Protein AF-A0A444V482-F1 (afdb_monomer_lite)

Secondary structure (DSSP, 8-state):
-------HHHHHHHHHHHHHHHHHHT-GGG----PSS-HHHHHHHHHHHHHHHHHHHHTSSS-GGG-HHHHHHHHHHHHHHHHHHHHHHHGGGTTTS--------PPPPPPP-------

Sequence (119 aa):
MVVAPVDQRTVDRTCRHLEKLNKLCQNPKLGLRNSPPYLLELVPDSLQHLQLVVEVGKLRREPLWQQEYFCVYLRNLQSKTQQAIRIFKEGKDKITSGVTLQPSCQETPKLPTRVSESS

Organism: Acipenser ruthenus (NCBI:txid7906)

Foldseek 3Di:
DDLAFDDPVLLVLLLVLLVVLLVLLPPVLLVPPPDPPPSNVVSVVVSVVSVVCVVVQVVDPDHPRPPRVSSVVSVVSSVVSVVSSCCSVVCSPPSVPDDPPDDPPPDDDDDDDDDDDDD

InterPro domains:
  IPR003153 Adaptor protein Cbl, N-terminal helical [PF02262] (6-96)
  IPR024159 Adaptor protein Cbl, PTB domain [PS51506] (1-119)
  IPR024162 Adaptor protein Cbl [PTHR23007] (6-96)
  IPR036537 Adaptor protein Cbl, N-terminal domain superfamily [G3DSA:1.20.930.20] (3-106)
  IPR036537 Adaptor protein Cbl, N-terminal domain superfamily [SSF47668] (5-96)

Structure (mmCIF, N/CA/C/O backbone):
data_AF-A0A444V482-F1
#
_entry.id   AF-A0A444V482-F1
#
loop_
_atom_site.group_PDB
_atom_site.id
_atom_site.type_symbol
_atom_site.label_atom_id
_atom_site.label_alt_id
_atom_site.label_comp_id
_atom_site.label_asym_id
_atom_site.label_entity_id
_atom_site.label_seq_id
_atom_site.pdbx_PDB_ins_code
_atom_site.Cartn_x
_atom_site.Cartn_y
_atom_site.Cartn_z
_atom_site.occupancy
_atom_site.B_iso_or_equiv
_atom_site.auth_seq_id
_atom_site.auth_comp_id
_atom_site.auth_asym_id
_atom_site.auth_atom_id
_atom_site.pdbx_PDB_model_num
ATOM 1 N N . MET A 1 1 ? -6.911 0.257 -23.572 1.00 55.62 1 MET A N 1
ATOM 2 C CA . MET A 1 1 ? -6.957 1.062 -22.333 1.00 55.62 1 MET A CA 1
ATOM 3 C C . MET A 1 1 ? -5.514 1.355 -21.957 1.00 55.62 1 MET A C 1
ATOM 5 O O . MET A 1 1 ? -4.798 0.406 -21.702 1.00 55.62 1 MET A O 1
ATOM 9 N N . VAL A 1 2 ? -5.035 2.602 -22.027 1.00 67.25 2 VAL A N 1
ATOM 10 C CA . VAL A 1 2 ? -3.639 2.900 -21.644 1.00 67.25 2 VAL A CA 1
ATOM 11 C C . VAL A 1 2 ? -3.599 3.071 -20.130 1.00 67.25 2 VAL A C 1
ATOM 13 O O . VAL A 1 2 ? -4.068 4.072 -19.589 1.00 67.25 2 VAL A O 1
ATOM 16 N N . VAL A 1 3 ? -3.108 2.058 -19.426 1.00 75.00 3 VAL A N 1
ATOM 17 C CA . VAL A 1 3 ? -2.914 2.119 -17.978 1.00 75.00 3 VAL A CA 1
ATOM 18 C C . VAL A 1 3 ? -1.626 2.899 -17.738 1.00 75.00 3 VAL A C 1
ATOM 20 O O . VAL A 1 3 ? -0.552 2.432 -18.095 1.00 75.00 3 VAL A O 1
ATOM 23 N N . ALA A 1 4 ? -1.717 4.100 -17.155 1.00 81.00 4 ALA A N 1
ATOM 24 C CA . ALA A 1 4 ? -0.506 4.865 -16.848 1.00 81.00 4 ALA A CA 1
ATOM 25 C C . ALA A 1 4 ? 0.444 4.059 -15.922 1.00 81.00 4 ALA A C 1
ATOM 27 O O . ALA A 1 4 ? -0.033 3.201 -15.171 1.00 81.00 4 ALA A O 1
ATOM 28 N N . PRO A 1 5 ? 1.754 4.317 -15.926 1.00 83.44 5 PRO A N 1
ATOM 29 C CA . PRO A 1 5 ? 2.659 3.708 -14.959 1.00 83.44 5 PRO A CA 1
ATOM 30 C C . PRO A 1 5 ? 2.275 4.095 -13.526 1.00 83.44 5 PRO A C 1
ATOM 32 O O . PRO A 1 5 ? 1.593 5.101 -13.292 1.00 83.44 5 PRO A O 1
ATOM 35 N N . VAL A 1 6 ? 2.692 3.289 -12.555 1.00 87.94 6 VAL A N 1
ATOM 36 C CA . VAL A 1 6 ? 2.597 3.633 -11.129 1.00 87.94 6 VAL A CA 1
ATOM 37 C C . VAL A 1 6 ? 3.992 3.798 -10.549 1.00 87.94 6 VAL A C 1
ATOM 39 O O . VAL A 1 6 ? 4.913 3.130 -10.991 1.00 87.94 6 VAL A O 1
ATOM 42 N N . ASP A 1 7 ? 4.135 4.650 -9.537 1.00 87.44 7 ASP A N 1
ATOM 43 C CA . ASP A 1 7 ? 5.427 4.923 -8.903 1.00 87.44 7 ASP A CA 1
ATOM 44 C C . ASP A 1 7 ? 5.481 4.393 -7.467 1.00 87.44 7 ASP A C 1
ATOM 46 O O . ASP A 1 7 ? 4.450 4.172 -6.819 1.00 87.44 7 ASP A O 1
ATOM 50 N N . GLN A 1 8 ? 6.695 4.334 -6.912 1.00 87.31 8 GLN A N 1
ATOM 51 C CA . GLN A 1 8 ? 6.947 4.005 -5.504 1.00 87.31 8 GLN A CA 1
ATOM 52 C C . GLN A 1 8 ? 6.086 4.833 -4.537 1.00 87.31 8 GLN A C 1
ATOM 54 O O . GLN A 1 8 ? 5.542 4.305 -3.571 1.00 87.31 8 GLN A O 1
ATOM 59 N N . ARG A 1 9 ? 5.856 6.116 -4.840 1.00 89.81 9 ARG A N 1
ATOM 60 C CA . ARG A 1 9 ? 5.014 6.999 -4.014 1.00 89.81 9 ARG A CA 1
ATOM 61 C C . ARG A 1 9 ? 3.574 6.492 -3.884 1.00 89.81 9 ARG A C 1
ATOM 63 O O . ARG A 1 9 ? 2.936 6.697 -2.849 1.00 89.81 9 ARG A O 1
ATOM 70 N N . THR A 1 10 ? 3.044 5.854 -4.926 1.00 90.00 10 THR A N 1
ATOM 71 C CA . THR A 1 10 ? 1.692 5.274 -4.936 1.00 90.00 10 THR A CA 1
ATOM 72 C C . THR A 1 10 ? 1.640 4.004 -4.093 1.00 90.00 10 THR A C 1
ATOM 74 O O . THR A 1 10 ? 0.655 3.784 -3.385 1.00 90.00 10 THR A O 1
ATOM 77 N N . VAL A 1 11 ? 2.713 3.209 -4.096 1.00 90.62 11 VAL A N 1
ATOM 78 C CA . VAL A 1 11 ? 2.868 2.051 -3.203 1.00 90.62 11 VAL A CA 1
ATOM 79 C C . VAL A 1 11 ? 2.900 2.499 -1.753 1.00 90.62 11 VAL A C 1
ATOM 81 O O . VAL A 1 11 ? 2.053 2.061 -0.980 1.00 90.62 11 VAL A O 1
ATOM 84 N N . ASP A 1 12 ? 3.773 3.443 -1.402 1.00 91.50 12 ASP A N 1
ATOM 85 C CA . ASP A 1 12 ? 3.895 3.941 -0.027 1.00 91.50 12 ASP A CA 1
ATOM 86 C C . ASP A 1 12 ? 2.559 4.498 0.478 1.00 91.50 12 ASP A C 1
ATOM 88 O O . ASP A 1 12 ? 2.129 4.250 1.607 1.00 91.50 12 ASP A O 1
ATOM 92 N N . ARG A 1 13 ? 1.851 5.229 -0.392 1.00 92.94 13 ARG A N 1
ATOM 93 C CA . ARG A 1 13 ? 0.507 5.727 -0.108 1.00 92.94 13 ARG A CA 1
ATOM 94 C C . ARG A 1 13 ? -0.470 4.576 0.132 1.00 92.94 13 ARG A C 1
ATOM 96 O O . ARG A 1 13 ? -1.274 4.669 1.055 1.00 92.94 13 ARG A O 1
ATOM 103 N N . THR A 1 14 ? -0.444 3.528 -0.682 1.00 93.50 14 THR A N 1
ATOM 104 C CA . THR A 1 14 ? -1.350 2.375 -0.553 1.00 93.50 14 THR A CA 1
ATOM 105 C C . THR A 1 14 ? -1.075 1.594 0.731 1.00 93.50 14 THR A C 1
ATOM 107 O O . THR A 1 14 ? -2.016 1.334 1.480 1.00 93.50 14 THR A O 1
ATOM 110 N N . CYS A 1 15 ? 0.196 1.349 1.063 1.00 92.88 15 CYS A N 1
ATOM 111 C CA . CYS A 1 15 ? 0.611 0.724 2.322 1.00 92.88 15 CYS A CA 1
ATOM 112 C C . CYS A 1 15 ? 0.078 1.491 3.541 1.00 92.88 15 CYS A C 1
ATOM 114 O O . CYS A 1 15 ? -0.582 0.908 4.396 1.00 92.88 15 CYS A O 1
ATOM 116 N N . ARG A 1 16 ? 0.237 2.823 3.577 1.00 93.06 16 ARG A N 1
ATOM 117 C CA . ARG A 1 16 ? -0.294 3.660 4.672 1.00 93.06 16 ARG A CA 1
ATOM 118 C C . ARG A 1 16 ? -1.817 3.585 4.804 1.00 93.06 16 ARG A C 1
ATOM 120 O O . ARG A 1 16 ? -2.351 3.661 5.912 1.00 93.06 16 ARG A O 1
ATOM 127 N N . HIS A 1 17 ? -2.544 3.475 3.689 1.00 91.75 17 HIS A N 1
ATOM 128 C CA . HIS A 1 17 ? -3.995 3.287 3.743 1.00 91.75 17 HIS A CA 1
ATOM 129 C C . HIS A 1 17 ? -4.350 1.905 4.305 1.00 91.75 17 HIS A C 1
ATOM 131 O O . HIS A 1 17 ? -5.248 1.826 5.137 1.00 91.75 17 HIS A O 1
ATOM 137 N N . LEU A 1 18 ? -3.640 0.843 3.915 1.00 92.06 18 LEU A N 1
ATOM 138 C CA . LEU A 1 18 ? -3.861 -0.507 4.446 1.00 92.06 18 LEU A CA 1
ATOM 139 C C . LEU A 1 18 ? -3.568 -0.585 5.947 1.00 92.06 18 LEU A C 1
ATOM 141 O O . LEU A 1 18 ? -4.389 -1.100 6.697 1.00 92.06 18 LEU A O 1
ATOM 145 N N . GLU A 1 19 ? -2.472 0.014 6.417 1.00 91.50 19 GLU A N 1
ATOM 146 C CA . GLU A 1 19 ? -2.160 0.114 7.850 1.00 91.50 19 GLU A CA 1
ATOM 147 C C . GLU A 1 19 ? -3.266 0.834 8.628 1.00 91.50 19 GLU A C 1
ATOM 149 O O . GLU A 1 19 ? -3.679 0.411 9.710 1.00 91.50 19 GLU A O 1
ATOM 154 N N . LYS A 1 20 ? -3.778 1.935 8.067 1.00 91.12 20 LYS A N 1
ATOM 155 C CA . LYS A 1 20 ? -4.893 2.677 8.657 1.00 91.12 20 LYS A CA 1
ATOM 156 C C . LYS A 1 20 ? -6.174 1.848 8.678 1.00 91.12 20 LYS A C 1
ATOM 158 O O . LYS A 1 20 ? -6.894 1.890 9.672 1.00 91.12 20 LYS A O 1
ATOM 163 N N . LEU A 1 21 ? -6.459 1.123 7.601 1.00 89.06 21 LEU A N 1
ATOM 164 C CA . LEU A 1 21 ? -7.612 0.239 7.506 1.00 89.06 21 LEU A CA 1
ATOM 165 C C . LEU A 1 21 ? -7.520 -0.890 8.536 1.00 89.06 21 LEU A C 1
ATOM 167 O O . LEU A 1 21 ? -8.495 -1.120 9.241 1.00 89.06 21 LEU A O 1
ATOM 171 N N . ASN A 1 22 ? -6.353 -1.518 8.692 1.00 88.62 22 ASN A N 1
ATOM 172 C CA . ASN A 1 22 ? -6.117 -2.569 9.681 1.00 88.62 22 ASN A CA 1
ATOM 173 C C . ASN A 1 22 ? -6.424 -2.075 11.107 1.00 88.62 22 ASN A C 1
ATOM 175 O O . ASN A 1 22 ? -7.210 -2.683 11.829 1.00 88.62 22 ASN A O 1
ATOM 179 N N . LYS A 1 23 ? -5.904 -0.895 11.478 1.00 87.12 23 LYS A N 1
ATOM 180 C CA . LYS A 1 23 ? -6.197 -0.262 12.778 1.00 87.12 23 LYS A CA 1
ATOM 181 C C . LYS A 1 23 ? -7.686 0.019 12.977 1.00 87.12 23 LYS A C 1
ATOM 183 O O . LYS A 1 23 ? -8.191 -0.117 14.087 1.00 87.12 23 LYS A O 1
ATOM 188 N N . LEU A 1 24 ? -8.386 0.436 11.920 1.00 84.50 24 LEU A N 1
ATOM 189 C CA . LEU A 1 24 ? -9.830 0.652 11.984 1.00 84.50 24 LEU A CA 1
ATOM 190 C C . LEU A 1 24 ? -10.570 -0.671 12.176 1.00 84.50 24 LEU A C 1
ATOM 192 O O . LEU A 1 24 ? -11.444 -0.725 13.029 1.00 84.50 24 LEU A O 1
ATOM 196 N N . CYS A 1 25 ? -10.187 -1.731 11.466 1.00 81.06 25 CYS A N 1
ATOM 197 C CA . CYS A 1 25 ? -10.819 -3.045 11.585 1.00 81.06 25 CYS A CA 1
ATOM 198 C C . CYS A 1 25 ? -10.665 -3.645 12.992 1.00 81.06 25 CYS A C 1
ATOM 200 O O . CYS A 1 25 ? -11.564 -4.327 13.467 1.00 81.06 2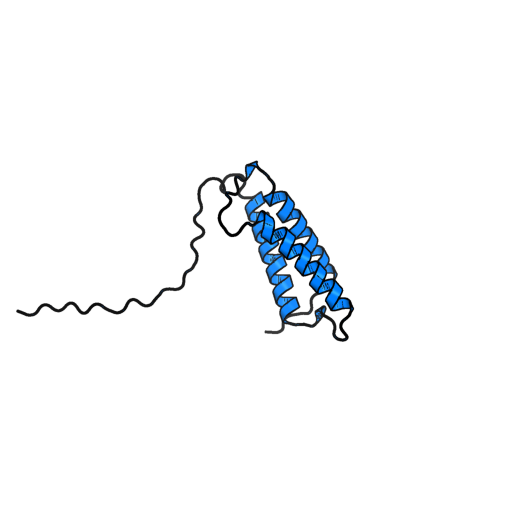5 CYS A O 1
ATOM 202 N N . GLN A 1 26 ? -9.565 -3.355 13.691 1.00 80.88 26 GLN A N 1
ATOM 203 C CA . GLN A 1 26 ? -9.328 -3.816 15.067 1.00 80.88 26 GLN A CA 1
ATOM 204 C C . GLN A 1 26 ? -10.180 -3.090 16.120 1.00 80.88 26 GLN A C 1
ATOM 206 O O . GLN A 1 26 ? -10.122 -3.433 17.299 1.00 80.88 26 GLN A O 1
ATOM 211 N N . ASN A 1 27 ? -10.959 -2.072 15.739 1.00 78.19 27 ASN A N 1
ATOM 212 C CA . ASN A 1 27 ? -11.768 -1.323 16.689 1.00 78.19 27 ASN A CA 1
ATOM 213 C C . ASN A 1 27 ? -12.959 -2.173 17.183 1.00 78.19 27 ASN A C 1
ATOM 215 O O . ASN A 1 27 ? -13.890 -2.422 16.410 1.00 78.19 27 ASN A O 1
ATOM 219 N N . PRO A 1 28 ? -13.008 -2.540 18.479 1.00 67.75 28 PRO A N 1
ATOM 220 C CA . PRO A 1 28 ? -14.053 -3.411 19.021 1.00 67.75 28 PRO A CA 1
ATOM 221 C C . PRO A 1 28 ? -15.454 -2.787 18.942 1.00 67.75 28 PRO A C 1
ATOM 223 O O . PRO A 1 28 ? -16.452 -3.502 18.948 1.00 67.75 28 PRO A O 1
ATOM 226 N N . LYS A 1 29 ? -15.551 -1.455 18.813 1.00 65.25 29 LYS A N 1
ATOM 227 C CA . LYS A 1 29 ? -16.828 -0.731 18.696 1.00 65.25 29 LYS A CA 1
ATOM 228 C C . LYS A 1 29 ? -17.518 -0.918 17.345 1.00 65.25 29 LYS A C 1
ATOM 230 O O . LYS A 1 29 ? -18.692 -0.591 17.229 1.00 65.25 29 LYS A O 1
ATOM 235 N N . LEU A 1 30 ? -16.803 -1.402 16.328 1.00 66.19 30 LEU A N 1
ATOM 236 C CA . LEU A 1 30 ? -17.374 -1.623 14.999 1.00 66.19 30 LEU A CA 1
ATOM 237 C C . LEU A 1 30 ? -18.146 -2.938 14.899 1.00 66.19 30 LEU A C 1
ATOM 239 O O . LEU A 1 30 ? -18.849 -3.132 13.913 1.00 66.19 30 LEU A O 1
ATOM 243 N N . GLY A 1 31 ? -18.020 -3.828 15.893 1.00 58.47 31 GLY A N 1
ATOM 244 C CA . GLY A 1 31 ? -18.758 -5.086 15.927 1.00 58.47 31 GLY A CA 1
ATOM 245 C C . GLY A 1 31 ? -18.616 -5.888 14.635 1.00 58.47 31 GLY A C 1
ATOM 246 O O . GLY A 1 31 ? -19.592 -6.507 14.219 1.00 58.47 31 GLY A O 1
ATOM 247 N N . LEU A 1 32 ? -17.442 -5.829 13.981 1.00 63.72 32 LEU A N 1
ATOM 248 C CA . LEU A 1 32 ? -17.133 -6.623 12.794 1.00 63.72 32 LEU A CA 1
ATOM 249 C C . LEU A 1 32 ? -17.274 -8.090 13.192 1.00 63.72 32 LEU A C 1
ATOM 251 O O . LEU A 1 32 ? -16.377 -8.687 13.782 1.00 63.72 32 LEU A O 1
ATOM 255 N N . ARG A 1 33 ? -18.466 -8.644 12.957 1.00 55.72 33 ARG A N 1
ATOM 256 C CA . ARG A 1 33 ? -18.737 -10.051 13.199 1.00 55.72 33 ARG A CA 1
ATOM 257 C C . ARG A 1 33 ? -17.835 -10.810 12.241 1.00 55.72 33 ARG A C 1
ATOM 259 O O . ARG A 1 33 ? -17.718 -10.440 11.077 1.00 55.72 33 ARG A O 1
ATOM 266 N N . ASN A 1 34 ? -17.209 -11.848 12.772 1.00 57.22 34 ASN A N 1
ATOM 267 C CA . ASN A 1 34 ? -16.373 -12.841 12.108 1.00 57.22 34 ASN A CA 1
ATOM 268 C C . ASN A 1 34 ? -17.137 -13.602 11.000 1.00 57.22 34 ASN A C 1
ATOM 270 O O . ASN A 1 34 ? -17.242 -14.824 11.047 1.00 57.22 34 ASN A O 1
ATOM 274 N N . SER A 1 35 ? -17.742 -12.905 10.037 1.00 51.16 35 SER A N 1
ATOM 275 C CA . SER A 1 35 ? -18.265 -13.510 8.822 1.00 51.16 35 SER A CA 1
ATOM 276 C C . SER A 1 35 ? -17.102 -13.662 7.850 1.00 51.16 35 SER A C 1
ATOM 278 O O . SER A 1 35 ? -16.421 -12.667 7.582 1.00 51.16 35 SER A O 1
ATOM 280 N N . PRO A 1 36 ? -16.875 -14.855 7.290 1.00 55.47 36 PRO A N 1
ATOM 281 C CA . PRO A 1 36 ? -15.982 -14.998 6.157 1.00 55.47 36 PRO A CA 1
ATOM 282 C C . PRO A 1 36 ? -16.398 -14.001 5.062 1.00 55.47 36 PRO A C 1
ATOM 284 O O . PRO A 1 36 ? -17.591 -13.909 4.758 1.00 55.47 36 PRO A O 1
ATOM 287 N N . PRO A 1 37 ? -15.461 -13.241 4.479 1.00 59.72 37 PRO A N 1
ATOM 288 C CA . PRO A 1 37 ? -14.013 -13.290 4.680 1.00 59.72 37 PRO A CA 1
ATOM 289 C C . PRO A 1 37 ? -13.513 -12.438 5.870 1.00 59.72 37 PRO A C 1
ATOM 291 O O . PRO A 1 37 ? -13.935 -11.294 6.043 1.00 59.72 37 PRO A O 1
ATOM 294 N N . TYR A 1 38 ? -12.564 -12.963 6.658 1.00 73.38 38 TYR A N 1
ATOM 295 C CA . TYR A 1 38 ? -11.982 -12.272 7.817 1.00 73.38 38 TYR A CA 1
ATOM 296 C C . TYR A 1 38 ? -11.163 -11.050 7.386 1.00 73.38 38 TYR A C 1
ATOM 298 O O . TYR A 1 38 ? -9.961 -11.128 7.152 1.00 73.38 38 TYR A O 1
ATOM 306 N N . LEU A 1 39 ? -11.807 -9.885 7.291 1.00 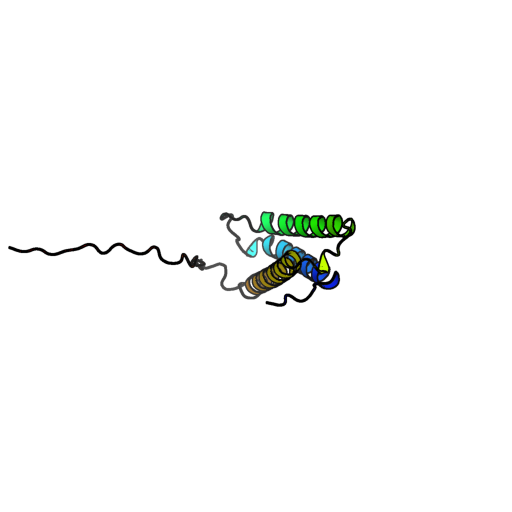74.12 39 LEU A N 1
ATOM 307 C CA . LEU A 1 39 ? -11.161 -8.630 6.888 1.00 74.12 39 LEU A CA 1
ATOM 308 C C . LEU A 1 39 ? -9.931 -8.293 7.756 1.00 74.12 39 LEU A C 1
ATOM 310 O O . LEU A 1 39 ? -8.964 -7.723 7.256 1.00 74.12 39 LEU A O 1
ATOM 314 N N . LEU A 1 40 ? -9.959 -8.680 9.035 1.00 76.06 40 LEU A N 1
ATOM 315 C CA . LEU A 1 40 ? -8.843 -8.541 9.975 1.00 76.06 40 LEU A CA 1
ATOM 316 C C . LEU A 1 40 ? -7.598 -9.348 9.591 1.00 76.06 40 LEU A C 1
ATOM 318 O O . LEU A 1 40 ? -6.502 -8.928 9.938 1.00 76.06 40 LEU A O 1
ATOM 322 N N . GLU A 1 41 ? -7.759 -10.462 8.883 1.00 80.62 41 GLU A N 1
ATOM 323 C CA . GLU A 1 41 ? -6.658 -11.304 8.399 1.00 80.62 41 GLU A CA 1
ATOM 324 C C . GLU A 1 41 ? -6.271 -10.904 6.970 1.00 80.62 41 GLU A C 1
ATOM 326 O O . GLU A 1 41 ? -5.103 -10.704 6.652 1.00 80.62 41 GLU A O 1
ATOM 331 N N . LEU A 1 42 ? -7.263 -10.639 6.116 1.00 86.19 42 LEU A N 1
ATOM 332 C CA . LEU A 1 42 ? -7.014 -10.297 4.717 1.00 86.19 42 LEU A CA 1
ATOM 333 C C . LEU A 1 42 ? -6.243 -8.990 4.522 1.00 86.19 42 LEU A C 1
ATOM 335 O O . LEU A 1 42 ? -5.454 -8.875 3.583 1.00 86.19 42 LEU A O 1
ATOM 339 N N . VAL A 1 43 ? -6.498 -7.971 5.347 1.00 86.69 43 VAL A N 1
ATOM 340 C CA . VAL A 1 43 ? -5.820 -6.671 5.222 1.00 86.69 43 VAL A CA 1
ATOM 341 C C . VAL A 1 43 ? -4.319 -6.773 5.531 1.00 86.69 43 VAL A C 1
ATOM 343 O O . VAL A 1 43 ? -3.539 -6.303 4.696 1.00 86.69 43 VAL A O 1
ATOM 346 N N . PRO A 1 44 ? -3.876 -7.349 6.669 1.00 88.56 44 PRO A N 1
ATOM 347 C CA . PRO A 1 44 ? -2.450 -7.552 6.914 1.00 88.56 44 PRO A CA 1
ATOM 348 C C . PRO A 1 44 ? -1.804 -8.483 5.880 1.00 88.56 44 PRO A C 1
ATOM 350 O O . PRO A 1 44 ? -0.720 -8.151 5.400 1.00 88.56 44 PRO A O 1
ATOM 353 N N . ASP A 1 45 ? -2.486 -9.543 5.437 1.00 89.38 45 ASP A N 1
ATOM 354 C CA . ASP A 1 45 ? -1.971 -10.432 4.386 1.00 89.38 45 ASP A CA 1
ATOM 355 C C . ASP A 1 45 ? -1.756 -9.686 3.063 1.00 89.38 45 ASP A C 1
ATOM 357 O O . ASP A 1 45 ? -0.712 -9.805 2.419 1.00 89.38 45 ASP A O 1
ATOM 361 N N . SER A 1 46 ? -2.715 -8.840 2.675 1.00 91.06 46 SER A N 1
ATOM 362 C CA . SER A 1 46 ? -2.613 -8.011 1.468 1.00 91.06 46 SER A CA 1
ATOM 363 C C . SER A 1 46 ? -1.466 -6.999 1.557 1.00 91.06 46 SER A C 1
ATOM 365 O O . SER A 1 46 ? -0.800 -6.732 0.554 1.00 91.06 46 SER A O 1
ATOM 367 N N . LEU A 1 47 ? -1.220 -6.431 2.745 1.00 91.00 47 LEU A N 1
ATOM 368 C CA . LEU A 1 47 ? -0.098 -5.522 2.989 1.00 91.00 47 LEU A CA 1
ATOM 369 C C . LEU A 1 47 ? 1.243 -6.254 2.864 1.00 91.00 47 LEU A C 1
ATOM 371 O O . LEU A 1 47 ? 2.128 -5.775 2.154 1.00 91.00 47 LEU A O 1
ATOM 375 N N . GLN A 1 48 ? 1.370 -7.421 3.498 1.00 93.56 48 GLN A N 1
ATOM 376 C CA . GLN A 1 48 ? 2.568 -8.253 3.409 1.00 93.56 48 GLN A CA 1
ATOM 377 C C . GLN A 1 48 ? 2.839 -8.675 1.961 1.00 93.56 48 GLN A C 1
ATOM 379 O O . GLN A 1 48 ? 3.965 -8.563 1.477 1.00 93.56 48 GLN A O 1
ATOM 384 N N . HIS A 1 49 ? 1.807 -9.110 1.235 1.00 93.56 49 HIS A N 1
ATOM 385 C CA . HIS A 1 49 ? 1.956 -9.539 -0.150 1.00 93.56 49 HIS A CA 1
ATOM 386 C C . HIS A 1 49 ? 2.351 -8.377 -1.074 1.00 93.56 49 HIS A C 1
ATOM 388 O O . HIS A 1 49 ? 3.215 -8.539 -1.935 1.00 93.56 49 HIS A O 1
ATOM 394 N N . LEU A 1 50 ? 1.795 -7.177 -0.866 1.00 92.31 50 LEU A N 1
ATOM 395 C CA . LEU A 1 50 ? 2.208 -5.979 -1.603 1.00 92.31 50 LEU A CA 1
ATOM 396 C C . LEU A 1 50 ? 3.690 -5.648 -1.366 1.00 92.31 50 LEU A C 1
ATOM 398 O O . LEU A 1 50 ? 4.405 -5.361 -2.326 1.00 92.31 50 LEU A O 1
ATOM 402 N N . GLN A 1 51 ? 4.157 -5.706 -0.116 1.00 91.81 51 GLN A N 1
ATOM 403 C CA . GLN A 1 51 ? 5.568 -5.484 0.217 1.00 91.81 51 GLN A CA 1
ATOM 404 C C . GLN A 1 51 ? 6.470 -6.523 -0.456 1.00 91.81 51 GLN A C 1
ATOM 406 O O . GLN A 1 51 ? 7.459 -6.152 -1.083 1.00 91.81 51 GLN A O 1
ATOM 411 N N . LEU A 1 52 ? 6.091 -7.804 -0.408 1.00 93.56 52 LEU A N 1
ATOM 412 C CA . LEU A 1 52 ? 6.838 -8.883 -1.050 1.00 93.56 52 LEU A CA 1
ATOM 413 C C . LEU A 1 52 ? 6.954 -8.677 -2.567 1.00 93.56 52 LEU A C 1
ATOM 415 O O . LEU A 1 52 ? 8.047 -8.776 -3.118 1.00 93.56 52 LEU A O 1
ATOM 419 N N . VAL A 1 53 ? 5.851 -8.343 -3.243 1.00 91.19 53 VAL A N 1
ATOM 420 C CA . VAL A 1 53 ? 5.846 -8.079 -4.692 1.00 91.19 53 VAL A CA 1
ATOM 421 C C . VAL A 1 53 ? 6.770 -6.914 -5.049 1.00 91.19 53 VAL A C 1
ATOM 423 O O . VAL A 1 53 ? 7.477 -6.981 -6.055 1.00 91.19 53 VAL A O 1
ATOM 426 N N . VAL A 1 54 ? 6.801 -5.862 -4.228 1.00 90.62 54 VAL A N 1
ATOM 427 C CA . VAL A 1 54 ? 7.679 -4.702 -4.436 1.00 90.62 54 VAL A CA 1
ATOM 428 C C . VAL A 1 54 ? 9.148 -5.076 -4.234 1.00 90.62 54 VAL A C 1
ATOM 430 O O . VAL A 1 54 ? 9.973 -4.719 -5.074 1.00 90.62 54 VAL A O 1
ATOM 433 N N . GLU A 1 55 ? 9.483 -5.831 -3.185 1.00 90.75 55 GLU A N 1
ATOM 434 C CA . GLU A 1 55 ? 10.853 -6.305 -2.939 1.00 90.75 55 GLU A CA 1
ATOM 435 C C . GLU A 1 55 ? 11.353 -7.222 -4.061 1.00 90.75 55 GLU A C 1
ATOM 437 O O . GLU A 1 55 ? 12.427 -6.995 -4.617 1.00 90.75 55 GLU A O 1
ATOM 442 N N . VAL A 1 56 ? 10.546 -8.202 -4.475 1.00 88.69 56 VAL A N 1
ATOM 443 C CA . VAL A 1 56 ? 10.869 -9.080 -5.611 1.00 88.69 56 VAL A CA 1
ATOM 444 C C . VAL A 1 56 ? 10.984 -8.273 -6.905 1.00 88.69 56 VAL A C 1
ATOM 446 O O . VAL A 1 56 ? 11.869 -8.525 -7.721 1.00 88.69 56 VAL A O 1
ATOM 449 N N . GLY A 1 57 ? 10.124 -7.270 -7.093 1.00 86.25 57 GLY A N 1
ATOM 450 C CA . GLY A 1 57 ? 10.140 -6.386 -8.253 1.00 86.25 57 GLY A CA 1
ATOM 451 C C . GLY A 1 57 ? 11.437 -5.594 -8.409 1.00 86.25 57 GLY A C 1
ATOM 452 O O . GLY A 1 57 ? 11.874 -5.393 -9.539 1.00 86.25 57 GLY A O 1
ATOM 453 N N . LYS A 1 58 ? 12.093 -5.206 -7.305 1.00 85.38 58 LYS A N 1
ATOM 454 C CA . LYS A 1 58 ? 13.406 -4.532 -7.330 1.00 85.38 58 LYS A CA 1
ATOM 455 C C . LYS A 1 58 ? 14.522 -5.417 -7.893 1.00 85.38 58 LYS A C 1
ATOM 457 O O . LYS A 1 58 ? 15.498 -4.893 -8.416 1.00 85.38 58 LYS A O 1
ATOM 462 N N . LEU A 1 59 ? 14.384 -6.741 -7.789 1.00 87.44 59 LEU A N 1
ATOM 463 C CA . LEU A 1 59 ? 15.364 -7.719 -8.277 1.00 87.44 59 LEU A CA 1
ATOM 464 C C . LEU A 1 59 ? 15.156 -8.091 -9.756 1.00 87.44 59 LEU A C 1
ATOM 466 O O . LEU A 1 59 ? 15.974 -8.808 -10.336 1.00 87.44 59 LEU A O 1
ATOM 470 N N . ARG A 1 60 ? 14.060 -7.643 -10.385 1.00 84.12 60 ARG A N 1
ATOM 471 C CA . ARG A 1 60 ? 13.756 -7.952 -11.790 1.00 84.12 60 ARG A CA 1
ATOM 472 C C . ARG A 1 60 ? 14.495 -7.003 -12.733 1.00 84.12 60 ARG A C 1
ATOM 474 O O . ARG A 1 60 ? 14.719 -5.840 -12.422 1.00 84.12 60 ARG A O 1
ATOM 481 N N . ARG A 1 61 ? 14.822 -7.500 -13.934 1.00 73.31 61 ARG A N 1
ATOM 482 C CA . ARG A 1 61 ? 15.429 -6.684 -15.005 1.00 73.31 61 ARG A CA 1
ATOM 483 C C . ARG A 1 61 ? 14.462 -5.654 -15.592 1.00 73.31 61 ARG A C 1
ATOM 485 O O . ARG A 1 61 ? 14.909 -4.636 -16.104 1.00 73.31 61 ARG A O 1
ATOM 492 N N . GLU A 1 62 ? 13.160 -5.931 -15.542 1.00 81.94 62 GLU A N 1
ATOM 493 C CA . GLU A 1 62 ? 12.121 -5.044 -16.065 1.00 81.94 62 GLU A CA 1
ATOM 494 C C . GLU A 1 62 ? 11.424 -4.303 -14.913 1.00 81.94 62 GLU A C 1
ATOM 496 O O . GLU A 1 62 ? 11.103 -4.933 -13.897 1.00 81.94 62 GLU A O 1
ATOM 501 N N . PRO A 1 63 ? 11.175 -2.986 -15.038 1.00 82.50 63 PRO A N 1
ATOM 502 C CA . PRO A 1 63 ? 10.550 -2.209 -13.976 1.00 82.50 63 PRO A CA 1
ATOM 503 C C . PRO A 1 63 ? 9.126 -2.695 -13.684 1.00 82.50 63 PRO A C 1
ATOM 505 O O . PRO A 1 63 ? 8.225 -2.585 -14.514 1.00 82.50 63 PRO A O 1
ATOM 508 N N . LEU A 1 64 ? 8.893 -3.135 -12.442 1.00 85.19 64 LEU A N 1
ATOM 509 C CA . LEU A 1 64 ? 7.566 -3.494 -11.914 1.00 85.19 64 LEU A CA 1
ATOM 510 C C . LEU A 1 64 ? 6.508 -2.405 -12.187 1.00 85.19 64 LEU A C 1
ATOM 512 O O . LEU A 1 64 ? 5.345 -2.699 -12.446 1.00 85.19 64 LEU A O 1
ATOM 516 N N . TRP A 1 65 ? 6.943 -1.146 -12.181 1.00 85.06 65 TRP A N 1
ATOM 517 C CA . TRP A 1 65 ? 6.170 0.068 -12.452 1.00 85.06 65 TRP A CA 1
ATOM 518 C C . TRP A 1 65 ? 5.551 0.148 -13.852 1.00 85.06 65 TRP A C 1
ATOM 520 O O . TRP A 1 65 ? 4.611 0.913 -14.053 1.00 85.06 65 TRP A O 1
ATOM 530 N N . GLN A 1 66 ? 6.078 -0.616 -14.812 1.00 82.69 66 GLN A N 1
ATOM 531 C CA . GLN A 1 66 ? 5.590 -0.673 -16.194 1.00 82.69 66 GLN A CA 1
ATOM 532 C C . GLN A 1 66 ? 4.709 -1.900 -16.455 1.00 82.69 66 GLN A C 1
ATOM 534 O O . GLN A 1 66 ? 4.081 -1.997 -17.506 1.00 82.69 66 GLN A O 1
ATOM 539 N N . GLN A 1 67 ? 4.613 -2.823 -15.494 1.00 88.25 67 GLN A N 1
ATOM 540 C CA . GLN A 1 67 ? 3.764 -4.001 -15.617 1.00 88.25 67 GLN A CA 1
ATOM 541 C C . GLN A 1 67 ? 2.295 -3.585 -15.484 1.00 88.25 67 GLN A C 1
ATOM 543 O O . GLN A 1 67 ? 1.848 -3.143 -14.420 1.00 88.25 67 GLN A O 1
ATOM 548 N N . GLU A 1 68 ? 1.532 -3.74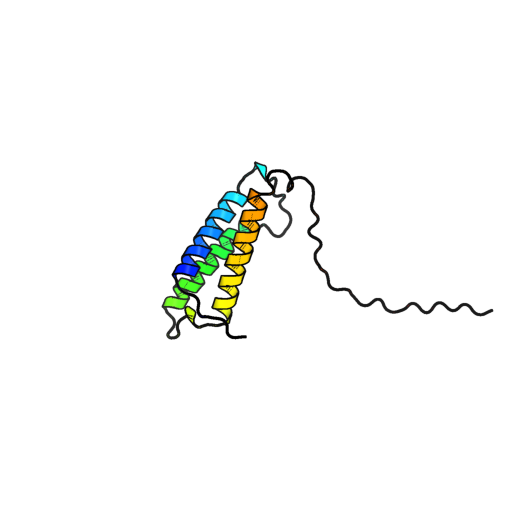5 -16.566 1.00 89.69 68 GLU A N 1
ATOM 549 C CA . GLU A 1 68 ? 0.141 -3.287 -16.662 1.00 89.69 68 GLU A CA 1
ATOM 550 C C . GLU A 1 68 ? -0.731 -3.854 -15.535 1.00 89.69 68 GLU A C 1
ATOM 552 O O . GLU A 1 68 ? -1.448 -3.109 -14.861 1.00 89.69 68 GLU A O 1
ATOM 557 N N . TYR A 1 69 ? -0.602 -5.157 -15.262 1.00 90.81 69 TYR A N 1
ATOM 558 C CA . TYR A 1 69 ? -1.342 -5.815 -14.188 1.00 90.81 69 TYR A CA 1
ATOM 559 C C . TYR A 1 69 ? -1.058 -5.181 -12.823 1.00 90.81 69 TYR A C 1
ATOM 561 O O . TYR A 1 69 ? -1.990 -4.880 -12.079 1.00 90.81 69 TYR A O 1
ATOM 569 N N . PHE A 1 70 ? 0.214 -4.925 -12.502 1.00 91.00 70 PHE A N 1
ATOM 570 C CA . PHE A 1 70 ? 0.587 -4.319 -11.224 1.00 91.00 70 PHE A CA 1
ATOM 571 C C . PHE A 1 70 ? 0.014 -2.905 -11.087 1.00 91.00 70 PHE A C 1
ATOM 573 O O . PHE A 1 70 ? -0.502 -2.542 -10.030 1.00 91.00 70 PHE A O 1
ATOM 580 N N . CYS A 1 71 ? 0.022 -2.127 -12.170 1.00 91.25 71 CYS A N 1
ATOM 581 C CA . CYS A 1 71 ? -0.557 -0.788 -12.192 1.00 91.25 71 CYS A CA 1
ATOM 582 C C . CYS A 1 71 ? -2.072 -0.804 -11.932 1.00 91.25 71 CYS A C 1
ATOM 584 O O . CYS A 1 71 ? -2.578 0.003 -11.145 1.00 91.25 71 CYS A O 1
ATOM 586 N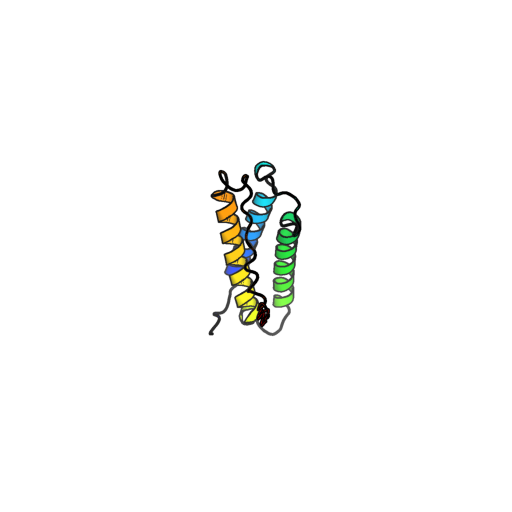 N . VAL A 1 72 ? -2.801 -1.727 -12.567 1.00 93.31 72 VAL A N 1
ATOM 587 C CA . VAL A 1 72 ? -4.246 -1.910 -12.351 1.00 93.31 72 VAL A CA 1
ATOM 588 C C . VAL A 1 72 ? -4.525 -2.387 -10.927 1.00 93.31 72 VAL A C 1
ATOM 590 O O . VAL A 1 72 ? -5.366 -1.802 -10.240 1.00 93.31 72 VAL A O 1
ATOM 593 N N . TYR A 1 73 ? -3.789 -3.399 -10.466 1.00 93.25 73 TYR A N 1
ATOM 594 C CA . TYR A 1 73 ? -3.897 -3.954 -9.122 1.00 93.25 73 TYR A CA 1
ATOM 595 C C . TYR A 1 73 ? -3.695 -2.880 -8.052 1.00 93.25 73 TYR A C 1
ATOM 597 O O . TYR A 1 73 ? -4.559 -2.694 -7.196 1.00 93.25 73 TYR A O 1
ATOM 605 N N . LEU A 1 74 ? -2.601 -2.117 -8.131 1.00 92.94 74 LEU A N 1
ATOM 606 C CA . LEU A 1 74 ? -2.261 -1.119 -7.121 1.00 92.94 74 LEU A CA 1
ATOM 607 C C . LEU A 1 74 ? -3.321 -0.015 -7.032 1.00 92.94 74 LEU A C 1
ATOM 609 O O . LEU A 1 74 ? -3.716 0.381 -5.935 1.00 92.94 74 LEU A O 1
ATOM 613 N N . ARG A 1 75 ? -3.837 0.457 -8.173 1.00 91.50 75 ARG A N 1
ATOM 614 C CA . ARG A 1 75 ? -4.927 1.446 -8.191 1.00 91.50 75 ARG A CA 1
ATOM 615 C C . ARG A 1 75 ? -6.218 0.896 -7.613 1.00 91.50 75 ARG A C 1
ATOM 617 O O . ARG A 1 75 ? -6.903 1.607 -6.877 1.00 91.50 75 ARG A O 1
ATOM 624 N N . ASN A 1 76 ? -6.558 -0.344 -7.956 1.00 93.38 76 ASN A N 1
ATOM 625 C CA . ASN A 1 76 ? -7.746 -0.998 -7.428 1.00 93.38 76 ASN A CA 1
ATOM 626 C C . ASN A 1 76 ? -7.644 -1.126 -5.904 1.00 93.38 76 ASN A C 1
ATOM 628 O O . ASN A 1 76 ? -8.526 -0.651 -5.190 1.00 93.38 76 ASN A O 1
ATOM 632 N N . LEU A 1 77 ? -6.518 -1.649 -5.416 1.00 93.62 77 LEU A N 1
ATOM 633 C CA . LEU A 1 77 ? -6.229 -1.802 -3.997 1.00 93.62 77 LEU A CA 1
ATOM 634 C C . LEU A 1 77 ? -6.319 -0.462 -3.262 1.00 93.62 77 LEU A C 1
ATOM 636 O O . LEU A 1 77 ? -7.005 -0.357 -2.244 1.00 93.62 77 LEU A O 1
ATOM 640 N N . GLN A 1 78 ? -5.704 0.590 -3.805 1.00 91.75 78 GLN A N 1
ATOM 641 C CA . GLN A 1 78 ? -5.776 1.932 -3.235 1.00 91.75 78 GLN A CA 1
ATOM 642 C C . GLN A 1 78 ? -7.223 2.446 -3.163 1.00 91.75 78 GLN A C 1
ATOM 644 O O . GLN A 1 78 ? -7.653 2.929 -2.113 1.00 91.75 78 GLN A O 1
ATOM 649 N N . SER A 1 79 ? -7.983 2.331 -4.256 1.00 93.00 79 SER A N 1
ATOM 650 C CA . SER A 1 79 ? -9.373 2.794 -4.337 1.00 93.00 79 SER A CA 1
ATOM 651 C C . SER A 1 79 ? -10.276 2.063 -3.339 1.00 93.00 79 SER A C 1
ATOM 653 O O . SER A 1 79 ? -10.992 2.703 -2.564 1.00 93.00 79 SER A O 1
ATOM 655 N N . LYS A 1 80 ? -10.186 0.729 -3.283 1.00 91.62 80 LYS A N 1
ATOM 656 C CA . LYS A 1 80 ? -10.977 -0.104 -2.368 1.00 91.62 80 LYS A CA 1
ATOM 657 C C . LYS A 1 80 ? -10.618 0.144 -0.908 1.00 91.62 80 LYS A C 1
ATOM 659 O O . LYS A 1 80 ? -11.514 0.282 -0.079 1.00 91.62 80 LYS A O 1
ATOM 664 N N . THR A 1 81 ? -9.334 0.315 -0.601 1.00 91.12 81 THR A N 1
ATOM 665 C CA . THR 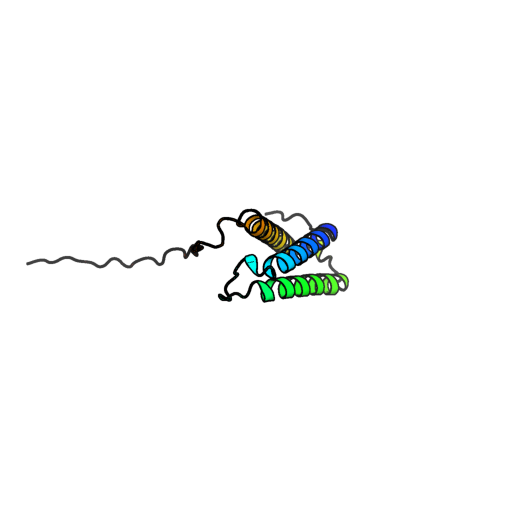A 1 81 ? -8.888 0.645 0.760 1.00 91.12 81 THR A CA 1
ATOM 666 C C . THR A 1 81 ? -9.413 2.015 1.196 1.00 91.12 81 THR A C 1
ATOM 668 O O . THR A 1 81 ? -9.899 2.173 2.314 1.00 91.12 81 THR A O 1
ATOM 671 N N . GLN A 1 82 ? -9.383 3.020 0.315 1.00 90.88 82 GLN A N 1
ATOM 672 C CA . GLN A 1 82 ? -9.946 4.341 0.609 1.00 90.88 82 GLN A CA 1
ATOM 673 C C . GLN A 1 82 ? -11.462 4.300 0.813 1.00 90.88 82 GLN A C 1
ATOM 675 O O . GLN A 1 82 ? -11.960 4.944 1.737 1.00 90.88 82 GLN A O 1
ATOM 680 N N . GLN A 1 83 ? -12.183 3.541 -0.015 1.00 89.94 83 GLN A N 1
ATOM 681 C CA . GLN A 1 83 ? -13.622 3.335 0.134 1.00 89.94 83 GLN A CA 1
ATOM 682 C C . GLN A 1 83 ? -13.945 2.688 1.486 1.00 89.94 83 GLN A C 1
ATOM 684 O O . GLN A 1 83 ? -14.787 3.204 2.217 1.00 89.94 83 GLN A O 1
ATOM 689 N N . ALA A 1 84 ? -13.220 1.634 1.866 1.00 88.25 84 ALA A N 1
ATOM 690 C CA . ALA A 1 84 ? -13.392 0.977 3.157 1.00 88.25 84 ALA A CA 1
ATOM 691 C C . ALA A 1 84 ? -13.123 1.937 4.329 1.00 88.25 84 ALA A C 1
ATOM 693 O O . ALA A 1 84 ? -13.935 2.036 5.245 1.00 88.25 84 ALA A O 1
ATOM 694 N N . ILE A 1 85 ? -12.042 2.728 4.276 1.00 88.44 85 ILE A N 1
ATOM 695 C CA . ILE A 1 85 ? -11.749 3.744 5.304 1.00 88.44 85 ILE A CA 1
ATOM 696 C C . ILE A 1 85 ? -12.882 4.774 5.423 1.00 88.44 85 ILE A C 1
ATOM 698 O O . ILE A 1 85 ? -13.192 5.192 6.538 1.00 88.44 85 ILE A O 1
ATOM 702 N N . ARG A 1 86 ? -13.476 5.222 4.306 1.00 87.31 86 ARG A N 1
ATOM 703 C CA . ARG A 1 86 ? -14.620 6.153 4.331 1.00 87.31 86 ARG A CA 1
ATOM 704 C C . ARG A 1 86 ? -15.824 5.514 5.005 1.00 87.31 86 ARG A C 1
ATOM 706 O O . ARG A 1 86 ? -16.341 6.103 5.945 1.00 87.31 86 ARG A O 1
ATOM 713 N N . ILE A 1 87 ? -16.169 4.283 4.625 1.00 84.38 87 ILE A N 1
ATOM 714 C CA . ILE A 1 87 ? -17.256 3.517 5.248 1.00 84.38 87 ILE A CA 1
ATOM 715 C C . ILE A 1 87 ? -17.033 3.404 6.758 1.00 84.38 87 ILE A C 1
ATOM 717 O O . ILE A 1 87 ? -17.931 3.724 7.523 1.00 84.38 87 ILE A O 1
ATOM 721 N N . PHE A 1 88 ? -15.827 3.060 7.215 1.00 81.56 88 PHE A N 1
ATOM 722 C CA . PHE A 1 88 ? -15.534 2.965 8.650 1.00 81.56 88 PHE A CA 1
ATOM 723 C C . PHE A 1 88 ? -15.618 4.295 9.406 1.00 81.56 88 PHE A C 1
ATOM 725 O O . PHE A 1 88 ? -15.883 4.305 10.607 1.00 81.56 88 PHE A O 1
ATOM 732 N N . LYS A 1 89 ? -15.377 5.421 8.731 1.00 80.06 89 LYS A N 1
ATOM 733 C CA . LYS A 1 89 ? -15.475 6.756 9.331 1.00 80.06 89 LYS A CA 1
ATOM 734 C C . LYS A 1 89 ? -16.904 7.291 9.346 1.00 80.06 89 LYS A C 1
ATOM 736 O O . LYS A 1 89 ? -17.312 7.865 10.348 1.00 80.06 89 LYS A O 1
ATOM 741 N N . GLU A 1 90 ? -17.626 7.128 8.242 1.00 76.19 90 GLU A N 1
ATOM 742 C CA . GLU A 1 90 ? -18.995 7.620 8.034 1.00 76.19 90 GLU A CA 1
ATOM 743 C C . GLU A 1 90 ? -20.033 6.696 8.686 1.00 76.19 90 GLU A C 1
ATOM 745 O O . GLU A 1 90 ? -21.060 7.141 9.183 1.00 76.19 90 GLU A O 1
ATOM 750 N N . GLY A 1 91 ? -19.751 5.395 8.734 1.00 60.69 91 GLY A N 1
ATOM 751 C CA . GLY A 1 91 ? -20.638 4.355 9.242 1.00 60.69 91 GLY A CA 1
ATOM 752 C C . GLY A 1 91 ? -20.665 4.205 10.762 1.00 60.69 91 GLY A C 1
ATOM 753 O O . GLY A 1 91 ? -21.259 3.246 11.255 1.00 60.69 91 GLY A O 1
ATOM 754 N N . LYS A 1 92 ? -20.079 5.154 11.502 1.00 56.50 92 LYS A N 1
ATOM 755 C CA . LYS A 1 92 ? -20.097 5.206 12.972 1.00 56.50 92 LYS A CA 1
ATOM 756 C C . LYS A 1 92 ? -21.528 5.207 13.553 1.00 56.50 92 LYS A C 1
ATOM 758 O O . LYS A 1 92 ? -21.691 4.811 14.700 1.00 56.50 92 LYS A O 1
ATOM 763 N N . ASP A 1 93 ? -22.533 5.541 12.734 1.00 51.06 93 ASP A N 1
ATOM 764 C CA . ASP A 1 93 ? -23.962 5.518 13.080 1.00 51.06 93 ASP A CA 1
ATOM 765 C C . ASP A 1 93 ? -24.804 4.471 12.307 1.00 51.06 93 ASP A C 1
ATOM 767 O O . ASP A 1 93 ? -25.996 4.339 12.571 1.00 51.06 93 ASP A O 1
ATOM 771 N N . LYS A 1 94 ? -24.239 3.732 11.331 1.00 52.28 94 LYS A N 1
ATOM 772 C CA . LYS A 1 94 ? -25.026 2.879 10.399 1.00 52.28 94 LYS A CA 1
ATOM 773 C C . LYS A 1 94 ? -24.505 1.455 10.167 1.00 52.28 94 LYS A C 1
ATOM 775 O O . LYS A 1 94 ? -25.244 0.630 9.643 1.00 52.28 94 LYS A O 1
ATOM 780 N N . ILE A 1 95 ? -23.260 1.136 10.530 1.00 55.84 95 ILE A N 1
ATOM 781 C CA . ILE A 1 95 ? -22.691 -0.214 10.306 1.00 55.84 95 ILE A CA 1
ATOM 782 C C . ILE A 1 95 ? -23.298 -1.252 11.266 1.00 55.84 95 ILE A C 1
ATOM 784 O O . ILE A 1 95 ? -23.374 -2.434 10.940 1.00 55.84 95 ILE A O 1
ATOM 788 N N . THR A 1 96 ? -23.800 -0.815 12.421 1.00 46.69 96 THR A N 1
ATOM 789 C CA . THR A 1 96 ? -24.430 -1.662 13.445 1.00 46.69 96 THR A CA 1
ATOM 790 C C . THR A 1 96 ? -25.794 -2.228 13.039 1.00 46.69 96 THR A C 1
ATOM 792 O O . THR A 1 96 ? -26.273 -3.159 13.681 1.00 46.69 96 THR A O 1
ATOM 795 N N . SER A 1 97 ? -26.417 -1.722 11.971 1.00 36.41 97 SER A N 1
ATOM 796 C CA . SER A 1 97 ? -27.716 -2.182 11.473 1.00 36.41 97 SER A CA 1
ATOM 797 C C . SER A 1 97 ? -27.582 -2.858 10.109 1.00 36.41 97 SER A C 1
ATOM 799 O O . SER A 1 97 ? -28.002 -2.322 9.093 1.00 36.41 97 SER A O 1
ATOM 801 N N . GLY A 1 98 ? -26.984 -4.054 10.100 1.00 48.03 98 GLY A N 1
ATOM 802 C CA . GLY A 1 98 ? -27.242 -5.115 9.116 1.00 48.03 98 GLY A CA 1
ATOM 803 C C . GLY A 1 98 ? -27.523 -4.680 7.674 1.00 48.03 98 GLY A C 1
ATOM 804 O O . GLY A 1 98 ? -28.536 -5.085 7.108 1.00 48.03 98 GLY A O 1
ATOM 805 N N . VAL A 1 99 ? -26.645 -3.882 7.059 1.00 38.31 99 VAL A N 1
ATOM 806 C CA . VAL A 1 99 ? -26.720 -3.676 5.612 1.00 38.31 99 VAL A CA 1
ATOM 807 C C . VAL A 1 99 ? -26.185 -4.942 4.964 1.00 38.31 99 VAL A C 1
ATOM 809 O O . VAL A 1 99 ? -24.976 -5.132 4.832 1.00 38.31 99 VAL A O 1
ATOM 812 N N . THR A 1 100 ? -27.107 -5.820 4.575 1.00 40.88 100 THR A N 1
ATOM 813 C CA . THR A 1 100 ? -26.875 -6.839 3.558 1.00 40.88 100 THR A CA 1
ATOM 814 C C . THR A 1 100 ? -26.312 -6.128 2.333 1.00 40.88 100 THR A C 1
ATOM 816 O O . THR A 1 100 ? -27.046 -5.522 1.552 1.00 40.88 100 THR A O 1
ATOM 819 N N . LEU A 1 101 ? -24.987 -6.166 2.181 1.00 43.78 101 LEU A N 1
ATOM 820 C CA . LEU A 1 101 ? -24.350 -5.967 0.892 1.00 43.78 101 LEU A CA 1
ATOM 821 C C . LEU A 1 101 ? -24.914 -7.072 0.009 1.00 43.78 101 LEU A C 1
ATOM 823 O O . LEU A 1 101 ? -24.513 -8.227 0.131 1.00 43.78 101 LEU A O 1
ATOM 827 N N . GLN A 1 102 ? -25.904 -6.735 -0.816 1.00 32.16 102 GLN A N 1
ATOM 828 C CA . GLN A 1 102 ? -26.317 -7.626 -1.883 1.00 32.16 102 GLN A CA 1
ATOM 829 C C . GLN A 1 102 ? -25.061 -7.934 -2.706 1.00 32.16 102 GLN A C 1
ATOM 831 O O . GLN A 1 102 ? -24.444 -6.998 -3.231 1.00 32.16 102 GLN A O 1
ATOM 836 N N . PRO A 1 103 ? -24.643 -9.202 -2.841 1.00 36.28 103 PRO A N 1
ATOM 837 C CA . PRO A 1 103 ? -23.826 -9.549 -3.978 1.00 36.2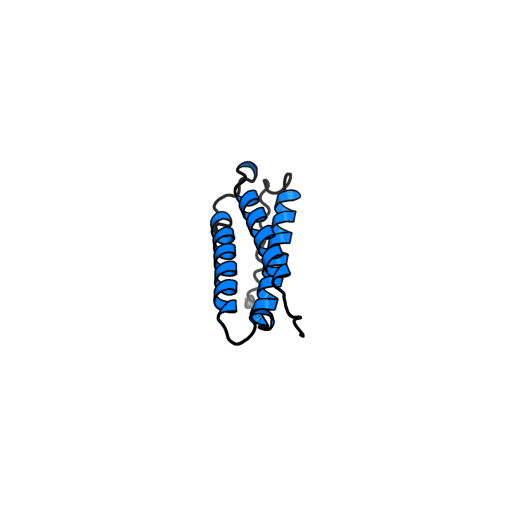8 103 PRO A CA 1
ATOM 838 C C . PRO A 1 103 ? -24.712 -9.307 -5.201 1.00 36.28 103 PRO A C 1
ATOM 840 O O . PRO A 1 103 ? -25.826 -9.825 -5.284 1.00 36.28 103 PRO A O 1
ATOM 843 N N . SER A 1 104 ? -24.241 -8.490 -6.140 1.00 32.16 104 SER A N 1
ATOM 844 C CA . SER A 1 104 ? -24.800 -8.487 -7.490 1.00 32.16 104 SER A CA 1
ATOM 845 C C . SER A 1 104 ? -24.440 -9.826 -8.139 1.00 32.16 104 SER A C 1
ATOM 847 O O . SER A 1 104 ? -23.503 -9.938 -8.924 1.00 32.16 104 SER A O 1
ATOM 849 N N . CYS A 1 105 ? -25.150 -10.882 -7.744 1.00 33.91 105 CYS A N 1
ATOM 850 C CA . CYS A 1 105 ? -25.201 -12.120 -8.495 1.00 33.91 105 CYS A CA 1
ATOM 851 C C . CYS A 1 105 ? -25.982 -11.799 -9.763 1.00 33.91 105 CYS A C 1
ATOM 853 O O . CYS A 1 105 ? -27.200 -11.633 -9.723 1.00 33.91 105 CYS A O 1
ATOM 855 N N . GLN A 1 106 ? -25.257 -11.637 -10.867 1.00 37.16 106 GLN A N 1
ATOM 856 C CA . GLN A 1 106 ? -25.859 -11.577 -12.187 1.00 37.16 106 GLN A CA 1
ATOM 857 C C . GLN A 1 106 ? -26.728 -12.822 -12.388 1.00 37.16 106 GLN A C 1
ATOM 859 O O . GLN A 1 106 ? -26.347 -13.939 -12.033 1.00 37.16 106 GLN A O 1
ATOM 864 N N . GLU A 1 107 ? -27.930 -12.553 -12.875 1.00 38.19 107 GLU A N 1
ATOM 865 C CA . GLU A 1 107 ? -29.059 -13.452 -13.046 1.00 38.19 107 GLU A CA 1
ATOM 866 C C . GLU A 1 107 ? -28.678 -14.780 -13.713 1.00 38.19 107 GLU A C 1
ATOM 868 O O . GLU A 1 107 ? -28.080 -14.820 -14.788 1.00 38.19 107 GLU A O 1
ATOM 873 N N . THR A 1 108 ? -29.096 -15.889 -13.106 1.00 40.91 108 THR A N 1
ATOM 874 C CA . THR A 1 108 ? -29.262 -17.149 -13.829 1.00 40.91 108 THR A CA 1
ATOM 875 C C . THR A 1 108 ? -30.504 -17.033 -14.724 1.00 40.91 108 THR A C 1
ATOM 877 O O . THR A 1 108 ? -31.567 -16.636 -14.235 1.00 40.91 108 THR A O 1
ATOM 880 N N . PRO A 1 109 ? -30.438 -17.381 -16.023 1.00 37.94 109 PRO A N 1
ATOM 881 C CA . PRO A 1 109 ? -31.625 -17.367 -16.870 1.00 37.94 109 PRO A CA 1
ATOM 882 C C . PRO A 1 109 ? -32.608 -18.444 -16.393 1.00 37.94 109 PRO A C 1
ATOM 884 O O . PRO A 1 109 ? -32.291 -19.635 -16.404 1.00 37.94 109 PRO A O 1
ATOM 887 N N . LYS A 1 110 ? -33.811 -18.037 -15.971 1.00 48.06 110 LYS A N 1
ATOM 888 C CA . LYS A 1 110 ? -34.927 -18.960 -15.729 1.00 48.06 110 LYS A CA 1
ATOM 889 C C . LYS A 1 110 ? -35.397 -19.538 -17.064 1.00 48.06 110 LYS A C 1
ATOM 891 O O . LYS A 1 110 ? -35.804 -18.800 -17.957 1.00 48.06 110 LYS A O 1
ATOM 896 N N . LEU A 1 111 ? -35.365 -20.863 -17.170 1.00 42.97 111 LEU A N 1
ATOM 897 C CA . LEU A 1 111 ? -36.002 -21.625 -18.241 1.00 42.97 111 LEU A CA 1
ATOM 898 C C . LEU A 1 111 ? -37.532 -21.415 -18.168 1.00 42.97 111 LEU A C 1
ATOM 900 O O . LEU A 1 111 ? -38.083 -21.502 -17.068 1.00 42.97 111 LEU A O 1
ATOM 904 N N . PRO A 1 112 ? -38.240 -21.132 -19.277 1.00 44.28 112 PRO A N 1
ATOM 905 C CA . PRO A 1 112 ? -39.677 -20.903 -19.219 1.00 44.28 112 PRO A CA 1
ATOM 906 C C . PRO A 1 112 ? -40.432 -22.220 -19.008 1.00 44.28 112 PRO A C 1
ATOM 908 O O . PRO A 1 112 ? -40.388 -23.130 -19.837 1.00 44.28 112 PRO A O 1
ATOM 911 N N . THR A 1 113 ? -41.166 -22.299 -17.901 1.00 46.66 113 THR A N 1
ATOM 912 C CA . THR A 1 113 ? -42.172 -23.331 -17.647 1.00 46.66 113 THR A CA 1
ATOM 913 C C . THR A 1 113 ? -43.340 -23.119 -18.609 1.00 46.66 113 THR A C 1
ATOM 915 O O . THR A 1 113 ? -44.086 -22.147 -18.493 1.00 46.66 113 THR A O 1
ATOM 918 N N . ARG A 1 114 ? -43.501 -24.019 -19.582 1.00 39.84 114 ARG A N 1
ATOM 919 C CA . ARG A 1 114 ? -44.671 -24.064 -20.463 1.00 39.84 114 ARG A CA 1
ATOM 920 C C . ARG A 1 114 ? -45.852 -24.622 -19.665 1.00 39.84 114 ARG A C 1
ATOM 922 O O . ARG A 1 114 ? -45.933 -25.827 -19.458 1.00 39.84 114 ARG A O 1
ATOM 929 N N . VAL A 1 115 ? -46.747 -23.747 -19.217 1.00 47.59 115 VAL A N 1
ATOM 930 C CA . VAL A 1 115 ? -48.097 -24.133 -18.790 1.00 47.59 115 VAL A CA 1
ATOM 931 C C . VAL A 1 115 ? -49.018 -23.925 -19.986 1.00 47.59 115 VAL A C 1
ATOM 933 O O . VAL A 1 115 ? -49.146 -22.817 -20.505 1.00 47.59 115 VAL A O 1
ATOM 936 N N . SER A 1 116 ? -49.623 -25.005 -20.463 1.00 45.59 116 SER A N 1
ATOM 937 C CA . SER A 1 116 ? -50.811 -24.955 -21.314 1.00 45.59 116 SER A CA 1
ATOM 938 C C . SER A 1 116 ? -51.620 -26.209 -21.016 1.00 45.59 116 SER A C 1
ATOM 940 O O . SER A 1 116 ? -51.366 -27.274 -21.572 1.00 45.59 116 SER A O 1
ATOM 942 N N . GLU A 1 117 ? -52.550 -26.069 -20.075 1.00 40.41 117 GLU A N 1
ATOM 943 C CA . GLU A 1 117 ? -53.776 -26.859 -20.043 1.00 40.41 117 GLU A CA 1
ATOM 944 C C . GLU A 1 117 ? -54.461 -26.784 -21.411 1.00 40.41 117 GLU A C 1
ATOM 946 O O . GLU A 1 117 ? -54.532 -25.722 -22.035 1.00 40.41 117 GLU A O 1
ATOM 951 N N . SER A 1 118 ? -54.979 -27.908 -21.886 1.00 47.56 118 SER A N 1
ATOM 952 C CA . SER A 1 118 ? -56.020 -27.943 -22.908 1.00 47.56 118 SER A CA 1
ATOM 953 C C . SER A 1 118 ? -56.884 -29.160 -22.619 1.00 47.56 118 SER A C 1
ATOM 955 O O . SER A 1 118 ? -56.385 -30.287 -22.609 1.00 47.56 118 SER A O 1
ATOM 957 N N . SER A 1 119 ? -58.139 -28.875 -22.279 1.00 44.47 119 SER A N 1
ATOM 958 C CA . SER A 1 119 ? -59.265 -29.808 -22.276 1.00 44.47 119 SER A CA 1
ATOM 959 C C . SER A 1 119 ? -59.544 -30.372 -23.666 1.00 44.47 119 SER A C 1
ATOM 961 O O . SER A 1 119 ? -59.136 -29.723 -24.657 1.00 44.47 119 SER A O 1
#

Radius of gyration: 20.98 Å; chains: 1; bounding box: 75×37×42 Å

pLDDT: mean 74.14, std 19.96, range [32.16, 93.62]